Protein AF-A0A958HT56-F1 (afdb_monomer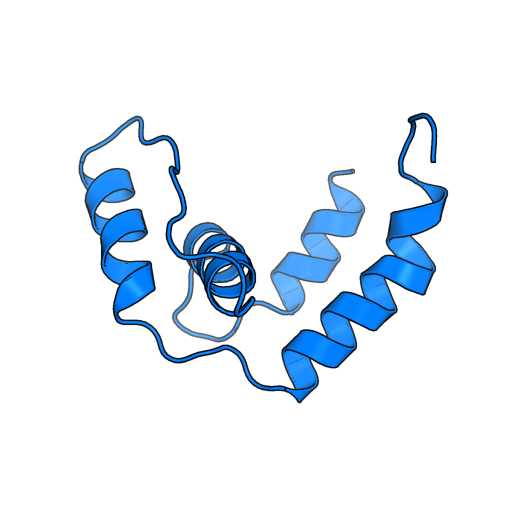_lite)

pLDDT: mean 94.53, std 7.27, range [59.22, 98.38]

Radius of gyration: 13.7 Å; chains: 1; bounding box: 37×27×33 Å

Sequence (81 aa):
GVDLSQVVAAMVPPGMSMAQFAQRWILDYEAVSVVIPGASSPRQALGNAAVSDLPPLSADLHARLADFYRTDVRDNIRGPY

Secondary structure (DSSP, 8-state):
-HHHHHHHHTTPPTT--HHHHHHHHHHTSTT--------SSHHHHHHHHGGGGSPPPPHHHHHHHHHHIIIIIGGG--S--

Structure (mmCIF, N/CA/C/O backbone):
data_AF-A0A958HT56-F1
#
_entry.id   AF-A0A958HT56-F1
#
loop_
_atom_site.group_PDB
_atom_site.id
_atom_site.type_symbol
_atom_site.label_atom_id
_atom_site.label_alt_id
_atom_site.label_comp_id
_atom_site.label_asym_id
_atom_site.label_entity_id
_atom_site.label_seq_id
_atom_site.pdbx_PDB_ins_code
_atom_site.Cartn_x
_atom_site.Cartn_y
_atom_site.Cartn_z
_atom_site.occupancy
_atom_site.B_iso_or_equiv
_atom_site.auth_seq_id
_atom_site.auth_comp_id
_atom_site.auth_asym_id
_atom_site.auth_atom_id
_atom_site.pdbx_PDB_model_num
ATOM 1 N N . GLY A 1 1 ? 7.321 14.300 -7.739 1.00 61.66 1 GLY A N 1
ATOM 2 C CA . GLY A 1 1 ? 6.949 13.705 -6.438 1.00 61.66 1 GLY A CA 1
ATOM 3 C C . GLY A 1 1 ? 5.445 13.601 -6.309 1.00 61.66 1 GLY A C 1
ATOM 4 O O . GLY A 1 1 ? 4.915 12.501 -6.353 1.00 61.66 1 GLY A O 1
ATOM 5 N N . VAL A 1 2 ? 4.763 14.746 -6.215 1.00 77.06 2 VAL A N 1
ATOM 6 C CA . VAL A 1 2 ? 3.295 14.809 -6.101 1.00 77.06 2 VAL A CA 1
ATOM 7 C C . VAL A 1 2 ? 2.594 14.194 -7.322 1.00 77.06 2 VAL A C 1
ATOM 9 O O . VAL A 1 2 ? 1.658 13.423 -7.143 1.00 77.06 2 VAL A O 1
ATOM 12 N N . ASP A 1 3 ? 3.103 14.402 -8.538 1.00 88.62 3 ASP A N 1
ATOM 13 C CA . ASP A 1 3 ? 2.457 13.866 -9.750 1.00 88.62 3 ASP A CA 1
ATOM 14 C C . ASP A 1 3 ? 2.471 12.330 -9.813 1.00 88.62 3 ASP A C 1
ATOM 16 O O . ASP A 1 3 ? 1.443 11.707 -10.062 1.00 88.62 3 ASP A O 1
ATOM 20 N N . LEU A 1 4 ? 3.601 11.695 -9.478 1.00 92.38 4 LEU A N 1
ATOM 21 C CA . LEU A 1 4 ? 3.702 10.229 -9.427 1.00 92.38 4 LEU A CA 1
ATOM 22 C C . LEU A 1 4 ? 2.770 9.628 -8.362 1.00 92.38 4 LEU A C 1
ATOM 24 O O . LEU A 1 4 ? 2.223 8.548 -8.562 1.00 92.38 4 LEU A O 1
ATOM 28 N N . SER A 1 5 ? 2.522 10.339 -7.254 1.00 91.56 5 SER A N 1
ATOM 29 C CA . SER A 1 5 ? 1.550 9.880 -6.253 1.00 91.56 5 SER A CA 1
ATOM 30 C C . SER A 1 5 ? 0.099 9.922 -6.743 1.00 91.56 5 SER A C 1
ATOM 32 O O . SER A 1 5 ? -0.699 9.103 -6.295 1.00 91.56 5 SER A O 1
ATOM 34 N N . GLN A 1 6 ? -0.245 10.804 -7.691 1.00 93.69 6 GLN A N 1
ATOM 35 C CA . GLN A 1 6 ? -1.581 10.824 -8.303 1.00 93.69 6 GLN A CA 1
ATOM 36 C C . GLN A 1 6 ? -1.813 9.594 -9.186 1.00 93.69 6 GLN A C 1
ATOM 38 O O . GLN A 1 6 ? -2.914 9.047 -9.205 1.00 93.69 6 GLN A O 1
ATOM 43 N N . VAL A 1 7 ? -0.765 9.110 -9.860 1.00 94.81 7 VAL A N 1
ATOM 44 C CA . VAL A 1 7 ? -0.826 7.860 -10.632 1.00 94.81 7 VAL A CA 1
ATOM 45 C C . VAL A 1 7 ? -1.135 6.680 -9.711 1.00 94.81 7 VAL A C 1
ATOM 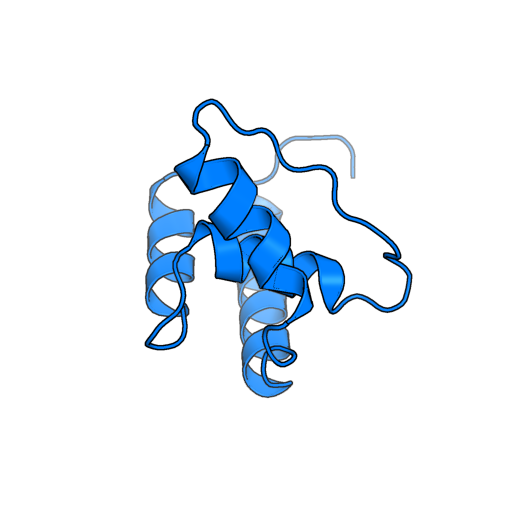47 O O . VAL A 1 7 ? -2.023 5.884 -10.007 1.00 94.81 7 VAL A O 1
ATOM 50 N N . VAL A 1 8 ? -0.478 6.610 -8.549 1.00 95.44 8 VAL A N 1
ATOM 51 C CA . VAL A 1 8 ? -0.761 5.573 -7.544 1.00 95.44 8 VAL A CA 1
ATOM 52 C C . VAL A 1 8 ? -2.163 5.733 -6.946 1.00 95.44 8 VAL A C 1
ATOM 54 O O . VAL A 1 8 ? -2.849 4.736 -6.731 1.00 95.44 8 VAL A O 1
ATOM 57 N N . ALA A 1 9 ? -2.634 6.964 -6.724 1.00 95.06 9 ALA A N 1
ATOM 58 C CA . ALA A 1 9 ? -3.980 7.217 -6.208 1.00 95.06 9 ALA A CA 1
ATOM 59 C C . ALA A 1 9 ? -5.079 6.644 -7.124 1.00 95.06 9 ALA A C 1
ATOM 61 O O . ALA A 1 9 ? -6.085 6.142 -6.628 1.00 95.06 9 ALA A O 1
ATOM 62 N N . ALA A 1 10 ? -4.865 6.642 -8.445 1.00 95.69 10 ALA A N 1
ATOM 63 C CA . ALA A 1 10 ? -5.778 6.026 -9.411 1.00 95.69 10 ALA A CA 1
ATOM 64 C C . ALA A 1 10 ? -5.796 4.482 -9.359 1.00 95.69 10 ALA A C 1
ATOM 66 O O . ALA A 1 10 ? -6.691 3.861 -9.930 1.00 95.69 10 ALA A O 1
ATOM 67 N N . MET A 1 11 ? -4.827 3.857 -8.682 1.00 97.06 11 MET A N 1
ATOM 68 C CA . MET A 1 11 ? -4.732 2.402 -8.507 1.00 97.06 11 MET A CA 1
ATOM 69 C C . MET A 1 11 ? -5.363 1.910 -7.195 1.00 97.06 11 MET A C 1
ATOM 71 O O . MET A 1 11 ? -5.426 0.702 -6.969 1.00 97.06 11 MET A O 1
ATOM 75 N N . VAL A 1 12 ? -5.821 2.820 -6.326 1.00 97.56 12 VAL A N 1
ATOM 76 C CA . VAL A 1 12 ? -6.421 2.473 -5.032 1.00 97.56 12 VAL A CA 1
ATOM 77 C C . VAL A 1 12 ? -7.753 1.744 -5.254 1.00 97.56 12 VAL A C 1
ATOM 79 O O . VAL A 1 12 ? -8.647 2.295 -5.904 1.00 97.56 12 VAL A O 1
ATOM 82 N N . PRO A 1 13 ? -7.934 0.527 -4.706 1.00 96.62 13 PRO A N 1
ATOM 83 C CA . PRO A 1 13 ? -9.200 -0.183 -4.810 1.00 96.62 13 PRO A CA 1
ATOM 84 C C . PRO A 1 13 ? -10.358 0.579 -4.142 1.00 96.62 13 PRO A C 1
ATOM 86 O O . PRO A 1 13 ? -10.152 1.247 -3.122 1.00 96.62 13 PRO A O 1
ATOM 89 N N . PRO A 1 14 ? -11.598 0.436 -4.646 1.00 94.50 14 PRO A N 1
ATOM 90 C CA . PRO A 1 14 ? -12.772 0.992 -3.986 1.00 94.50 14 PRO A CA 1
ATOM 91 C C . PRO A 1 14 ? -12.863 0.542 -2.522 1.00 94.50 14 PRO A C 1
ATOM 93 O O . PRO A 1 14 ? -12.647 -0.625 -2.206 1.00 94.50 14 PRO A O 1
ATOM 96 N N . GLY A 1 15 ? -13.205 1.471 -1.629 1.00 93.31 15 GLY A N 1
ATOM 97 C CA . GLY A 1 15 ? -13.353 1.187 -0.197 1.00 93.31 15 GLY A CA 1
ATOM 98 C C . GLY A 1 15 ? -12.060 1.257 0.620 1.00 93.31 15 GLY A C 1
ATOM 99 O O . GLY A 1 15 ? -12.128 1.130 1.840 1.00 93.31 15 GLY A O 1
ATOM 100 N N . MET A 1 16 ? -10.906 1.518 -0.002 1.00 96.06 16 MET A N 1
ATOM 101 C CA . MET A 1 16 ? -9.661 1.808 0.713 1.00 96.06 16 MET A CA 1
ATOM 102 C C . MET A 1 16 ? -9.309 3.292 0.640 1.00 96.06 16 MET A C 1
ATOM 104 O O . MET A 1 16 ? -9.481 3.949 -0.385 1.00 96.06 16 MET A O 1
ATOM 108 N N . SER A 1 17 ? -8.756 3.824 1.727 1.00 96.12 17 SER A N 1
ATOM 109 C CA . SER A 1 17 ? -8.002 5.078 1.665 1.00 96.12 17 SER A CA 1
ATOM 110 C C . SER A 1 17 ? -6.591 4.837 1.120 1.00 96.12 17 SER A C 1
ATOM 112 O O . SER A 1 17 ? -6.037 3.748 1.270 1.00 96.12 17 SER A O 1
ATOM 114 N N . MET A 1 18 ? -5.956 5.879 0.574 1.00 96.56 18 MET A N 1
ATOM 115 C CA . MET A 1 18 ? -4.557 5.817 0.125 1.00 96.56 18 MET A CA 1
ATOM 116 C C . MET A 1 18 ? -3.598 5.364 1.243 1.00 96.56 18 MET A C 1
ATOM 118 O O . MET A 1 18 ? -2.657 4.614 0.999 1.00 96.56 18 MET A O 1
ATOM 122 N N . ALA A 1 19 ? -3.862 5.773 2.488 1.00 96.38 19 ALA A N 1
ATOM 123 C CA . ALA A 1 19 ? -3.061 5.366 3.639 1.00 96.38 19 ALA A CA 1
ATOM 124 C C . ALA A 1 19 ? -3.216 3.873 3.963 1.00 96.38 19 ALA A C 1
ATOM 126 O O . ALA A 1 19 ? -2.221 3.216 4.262 1.00 96.38 19 ALA A O 1
ATOM 127 N N . GLN A 1 20 ? -4.437 3.332 3.899 1.00 97.62 20 GLN A N 1
ATOM 128 C CA . GLN A 1 20 ? -4.674 1.901 4.106 1.00 97.62 20 GLN A CA 1
ATOM 129 C C . GLN A 1 20 ? -4.076 1.071 2.972 1.00 97.62 20 GLN A C 1
ATOM 131 O O . GLN A 1 20 ? -3.431 0.064 3.236 1.00 97.62 20 GLN A O 1
ATOM 136 N N . PHE A 1 21 ? -4.227 1.530 1.728 1.00 98.19 21 PHE A N 1
ATOM 137 C CA . PHE A 1 21 ? -3.642 0.895 0.551 1.00 98.19 21 PHE A CA 1
ATOM 138 C C . PHE A 1 21 ? -2.116 0.792 0.652 1.00 98.19 21 PHE A C 1
ATOM 140 O O . PHE A 1 21 ? -1.565 -0.296 0.507 1.00 98.19 21 PHE A O 1
ATOM 147 N N . ALA A 1 22 ? -1.435 1.895 0.976 1.00 97.75 22 ALA A N 1
ATOM 148 C CA . ALA A 1 22 ? 0.018 1.907 1.122 1.00 97.75 22 ALA A CA 1
ATOM 149 C C . ALA A 1 22 ? 0.499 0.998 2.266 1.00 97.75 22 ALA A C 1
ATOM 151 O O . ALA A 1 22 ? 1.454 0.246 2.097 1.00 97.75 22 ALA A O 1
ATOM 152 N N . GLN A 1 23 ? -0.172 1.032 3.422 1.00 98.19 23 GLN A N 1
ATOM 153 C CA . GLN A 1 23 ? 0.175 0.163 4.551 1.00 98.19 23 GLN A CA 1
ATOM 154 C C . GLN A 1 23 ? -0.076 -1.317 4.231 1.00 98.19 23 GLN A C 1
ATOM 156 O O . GLN A 1 23 ? 0.756 -2.156 4.572 1.00 98.19 23 GLN A O 1
ATOM 161 N N . ARG A 1 24 ? -1.177 -1.638 3.537 1.00 98.19 24 ARG A N 1
ATOM 162 C CA . ARG A 1 24 ? -1.487 -3.005 3.100 1.00 98.19 24 ARG A CA 1
ATOM 163 C C . ARG A 1 24 ? -0.457 -3.518 2.101 1.00 98.19 24 ARG A C 1
ATOM 165 O O . ARG A 1 24 ? -0.008 -4.646 2.239 1.00 98.19 24 ARG A O 1
ATOM 172 N N . TRP A 1 25 ? -0.036 -2.679 1.155 1.00 98.25 25 TRP A N 1
ATOM 173 C CA . TRP A 1 25 ? 1.021 -3.016 0.201 1.00 98.25 25 TRP A CA 1
ATOM 174 C C . TRP A 1 25 ? 2.334 -3.402 0.898 1.00 98.25 25 TRP A C 1
ATOM 176 O O . TRP A 1 25 ? 2.962 -4.378 0.503 1.00 98.25 25 TRP A O 1
ATOM 186 N N . ILE A 1 26 ? 2.717 -2.687 1.965 1.00 97.94 26 ILE A N 1
ATOM 187 C CA . ILE A 1 26 ? 3.908 -3.024 2.762 1.00 97.94 26 ILE A CA 1
ATOM 188 C C . ILE A 1 26 ? 3.714 -4.353 3.511 1.00 97.94 26 ILE A C 1
ATOM 190 O O . ILE A 1 26 ? 4.613 -5.190 3.501 1.00 97.94 26 ILE A O 1
ATOM 194 N N . LEU A 1 27 ? 2.555 -4.553 4.149 1.00 97.94 27 LEU A N 1
ATOM 195 C CA . LEU A 1 27 ? 2.246 -5.771 4.913 1.00 97.94 27 LEU A CA 1
ATOM 196 C C . LEU A 1 27 ? 2.083 -7.026 4.046 1.00 97.94 27 LEU A C 1
ATOM 198 O O . LEU A 1 27 ? 2.236 -8.131 4.553 1.00 97.94 27 LEU A O 1
ATOM 202 N N . ASP A 1 28 ? 1.771 -6.878 2.760 1.00 98.06 28 ASP A N 1
ATOM 203 C CA . ASP A 1 28 ? 1.702 -8.007 1.828 1.00 98.06 28 ASP A CA 1
ATOM 204 C C . ASP A 1 28 ? 3.083 -8.602 1.510 1.00 98.06 28 ASP A C 1
ATOM 206 O O . ASP A 1 28 ? 3.164 -9.711 0.981 1.00 98.06 28 ASP A O 1
ATOM 210 N N . TYR A 1 29 ? 4.175 -7.892 1.812 1.00 97.50 29 TYR A N 1
ATOM 211 C CA . TYR A 1 29 ? 5.516 -8.430 1.629 1.00 97.50 29 TYR A CA 1
ATOM 212 C C . TYR A 1 29 ? 5.844 -9.436 2.735 1.00 97.50 29 TYR A C 1
ATOM 214 O O . TYR A 1 29 ? 5.920 -9.071 3.903 1.00 97.50 29 TYR A O 1
ATOM 222 N N . GLU A 1 30 ? 6.105 -10.690 2.360 1.00 96.00 30 GLU A N 1
ATOM 223 C CA . GLU A 1 30 ? 6.273 -11.820 3.291 1.00 96.00 30 GLU A CA 1
ATOM 224 C C . GLU A 1 30 ? 7.298 -11.564 4.410 1.00 96.00 30 GLU A C 1
ATOM 226 O O . GLU A 1 30 ? 7.109 -11.997 5.545 1.00 96.00 30 GLU A O 1
ATOM 231 N N . ALA A 1 31 ? 8.378 -10.832 4.119 1.00 97.38 31 ALA A N 1
ATOM 232 C CA . ALA A 1 31 ? 9.416 -10.544 5.108 1.00 97.38 31 ALA A CA 1
ATOM 233 C C . ALA A 1 31 ? 9.045 -9.422 6.102 1.00 97.38 31 ALA A C 1
ATOM 235 O O . ALA A 1 31 ? 9.799 -9.171 7.045 1.00 97.38 31 ALA A O 1
ATOM 236 N N . VAL A 1 32 ? 7.924 -8.720 5.904 1.00 97.06 32 VAL A N 1
ATOM 237 C CA . VAL A 1 32 ? 7.423 -7.693 6.826 1.00 97.06 32 VAL A CA 1
ATOM 238 C C . VAL A 1 32 ? 6.441 -8.326 7.804 1.00 97.06 32 VAL A C 1
ATOM 240 O O . VAL A 1 32 ? 5.368 -8.781 7.432 1.00 97.06 32 VAL A O 1
ATOM 243 N N . SER A 1 33 ? 6.776 -8.282 9.092 1.00 95.50 33 SER A N 1
ATOM 244 C CA . SER A 1 33 ? 5.889 -8.746 10.166 1.00 95.50 33 SER A CA 1
ATOM 245 C C . SER A 1 33 ? 5.025 -7.639 10.771 1.00 95.50 33 SER A C 1
ATOM 247 O O . SER A 1 33 ? 3.978 -7.918 11.351 1.00 95.50 33 SER A O 1
ATOM 249 N N . VAL A 1 34 ? 5.469 -6.383 10.682 1.00 95.75 34 VAL A N 1
ATOM 250 C CA . VAL A 1 34 ? 4.802 -5.238 11.307 1.00 95.75 34 VAL A CA 1
ATOM 251 C C . VAL A 1 34 ? 5.132 -3.942 10.572 1.00 95.75 34 VAL A C 1
ATOM 253 O O . VAL A 1 34 ? 6.255 -3.737 10.113 1.00 95.75 34 VAL A O 1
ATOM 256 N N . VAL A 1 35 ? 4.158 -3.034 10.518 1.00 96.25 35 VAL A N 1
ATOM 257 C CA . VAL A 1 35 ? 4.353 -1.634 10.122 1.00 96.25 35 VAL A CA 1
ATOM 258 C C . VAL A 1 35 ? 4.101 -0.723 11.322 1.00 96.25 35 VAL A C 1
ATOM 260 O O . VAL A 1 35 ? 3.208 -0.988 12.124 1.00 96.25 35 VAL A O 1
ATOM 263 N N . ILE A 1 36 ? 4.880 0.356 11.454 1.00 95.69 36 ILE A N 1
ATOM 264 C CA . ILE A 1 36 ? 4.776 1.318 12.568 1.00 95.69 36 ILE A CA 1
ATOM 265 C C . ILE A 1 36 ? 4.384 2.697 12.003 1.00 95.69 36 ILE A C 1
ATOM 267 O O . ILE A 1 36 ? 5.236 3.573 11.837 1.00 95.69 36 ILE A O 1
ATOM 271 N N . PRO A 1 37 ? 3.109 2.893 11.622 1.00 96.06 37 PRO A N 1
ATOM 272 C CA . PRO A 1 37 ? 2.637 4.142 11.039 1.00 96.06 37 PRO A CA 1
ATOM 273 C C . PRO A 1 37 ? 2.424 5.217 12.115 1.00 96.06 37 PRO A C 1
ATOM 275 O O . PRO A 1 37 ? 1.916 4.948 13.205 1.00 96.06 37 PRO A O 1
ATOM 278 N N . GLY A 1 38 ? 2.756 6.467 11.789 1.00 97.31 38 GLY A N 1
ATOM 279 C CA . GLY A 1 38 ? 2.418 7.613 12.635 1.00 97.31 38 GLY A CA 1
ATOM 280 C C . GLY A 1 38 ? 0.911 7.904 12.646 1.00 97.31 38 GLY A C 1
ATOM 281 O O . GLY A 1 38 ? 0.209 7.661 11.663 1.00 97.31 38 GLY A O 1
ATOM 282 N N . ALA A 1 39 ? 0.415 8.466 13.750 1.00 97.50 39 ALA A N 1
ATOM 283 C CA . ALA A 1 39 ? -0.961 8.943 13.876 1.00 97.50 39 ALA A CA 1
ATOM 284 C C . ALA A 1 39 ? -1.014 10.212 14.740 1.00 97.50 39 ALA A C 1
ATOM 286 O O . ALA A 1 39 ? -0.490 10.237 15.849 1.00 97.50 39 ALA A O 1
ATOM 287 N N . SER A 1 40 ? -1.680 11.257 14.247 1.00 97.44 40 SER A N 1
ATOM 288 C CA . SER A 1 40 ? -1.934 12.515 14.967 1.00 97.44 40 SER A CA 1
ATOM 289 C C . SER A 1 40 ? -3.366 12.625 15.501 1.00 97.44 40 SER A C 1
ATOM 291 O O . SER A 1 40 ? -3.737 13.634 16.097 1.00 97.44 40 SER A O 1
ATOM 293 N N . SER A 1 41 ? -4.196 11.598 15.290 1.00 98.12 41 SER A N 1
ATOM 294 C CA . SER A 1 41 ? -5.566 11.541 15.805 1.00 98.12 41 SER A CA 1
ATOM 295 C C . SER A 1 41 ? -6.021 10.101 16.076 1.00 98.12 41 SER A C 1
ATOM 297 O O . SER A 1 41 ? -5.543 9.176 15.410 1.00 98.12 41 SER A O 1
ATOM 299 N N . PRO A 1 42 ? -7.010 9.890 16.969 1.00 98.12 42 PRO A N 1
ATOM 300 C CA . PRO A 1 42 ? -7.579 8.562 17.219 1.00 98.12 42 PRO A CA 1
ATOM 301 C C . PRO A 1 42 ? -8.138 7.891 15.959 1.00 98.12 42 PRO A C 1
ATOM 303 O O . PRO A 1 42 ? -7.999 6.685 15.781 1.00 98.12 42 PRO A O 1
ATOM 306 N N . ARG A 1 43 ? -8.719 8.673 15.037 1.00 97.25 43 ARG A N 1
ATOM 307 C CA . ARG A 1 43 ? -9.241 8.158 13.762 1.00 97.25 43 ARG A CA 1
ATOM 308 C C . ARG A 1 43 ? -8.140 7.535 12.902 1.00 97.25 43 ARG A C 1
ATOM 310 O O . ARG A 1 43 ? -8.370 6.495 12.299 1.00 97.25 43 ARG A O 1
ATOM 317 N N . GLN A 1 44 ? -6.961 8.156 12.848 1.00 97.69 44 GLN A N 1
ATOM 318 C CA . GLN A 1 44 ? -5.819 7.601 12.116 1.00 97.69 44 GLN A CA 1
ATOM 319 C C . GLN A 1 44 ? -5.295 6.331 12.783 1.00 97.69 44 GLN A C 1
ATOM 321 O O . GLN A 1 44 ? -5.043 5.360 12.085 1.00 97.69 44 GLN A O 1
ATOM 326 N N . ALA A 1 45 ? -5.202 6.306 14.116 1.00 97.44 45 ALA A N 1
ATOM 327 C CA . ALA A 1 45 ? -4.780 5.109 14.841 1.00 97.44 45 ALA A CA 1
ATOM 328 C C . ALA A 1 45 ? -5.710 3.913 14.560 1.00 97.44 45 ALA A C 1
ATOM 330 O O . ALA A 1 45 ? -5.234 2.831 14.226 1.00 97.44 45 ALA A O 1
ATOM 331 N N . LEU A 1 46 ? -7.030 4.130 14.604 1.00 97.31 46 LEU A N 1
ATOM 332 C CA . LEU A 1 46 ? -8.025 3.112 14.249 1.00 97.31 46 LEU A CA 1
ATOM 333 C C . LEU A 1 46 ? -7.923 2.695 12.774 1.00 97.31 46 LEU A C 1
ATOM 335 O O . LEU A 1 46 ? -7.976 1.508 12.465 1.00 97.31 46 LEU A O 1
ATOM 339 N N . GLY A 1 47 ? -7.738 3.658 11.865 1.00 97.06 47 GLY A N 1
ATOM 340 C CA . GLY A 1 47 ? -7.576 3.389 10.435 1.00 97.06 47 GLY A CA 1
ATOM 341 C C . GLY A 1 47 ? -6.325 2.571 10.107 1.00 97.06 47 GLY A C 1
ATOM 342 O O . GLY A 1 47 ? -6.397 1.684 9.263 1.00 97.06 47 GLY A O 1
ATOM 343 N N . ASN A 1 48 ? -5.213 2.839 10.796 1.00 97.50 48 ASN A N 1
ATOM 344 C CA . ASN A 1 48 ? -3.960 2.095 10.676 1.00 97.50 48 ASN A CA 1
ATOM 345 C C . ASN A 1 48 ? -4.110 0.666 11.217 1.00 97.50 48 ASN A C 1
ATOM 347 O O . ASN A 1 48 ? -3.701 -0.285 10.560 1.00 97.50 48 ASN A O 1
ATOM 351 N N . ALA A 1 49 ? -4.741 0.503 12.386 1.00 96.12 49 ALA A N 1
ATOM 352 C CA . ALA A 1 49 ? -4.967 -0.813 12.983 1.00 96.12 49 ALA A CA 1
ATOM 353 C C . ALA A 1 49 ? -5.814 -1.725 12.076 1.00 96.12 49 ALA A C 1
ATOM 355 O O . ALA A 1 49 ? -5.461 -2.886 11.872 1.00 96.12 49 ALA A O 1
ATOM 356 N N . ALA A 1 50 ? -6.868 -1.172 11.465 1.00 96.44 50 ALA A N 1
ATOM 357 C CA . ALA A 1 50 ? -7.780 -1.899 10.580 1.00 96.44 50 ALA A CA 1
ATOM 358 C C . ALA A 1 50 ? -7.126 -2.438 9.291 1.00 96.44 50 ALA A C 1
ATOM 360 O O . ALA A 1 50 ? -7.717 -3.275 8.615 1.00 96.44 50 ALA A O 1
ATOM 361 N N . VAL A 1 51 ? -5.920 -1.984 8.921 1.00 97.81 51 VAL A N 1
ATOM 362 C CA . VAL A 1 51 ? -5.210 -2.473 7.721 1.00 97.81 51 VAL A CA 1
ATOM 363 C C . VAL A 1 51 ? -4.903 -3.968 7.814 1.00 97.81 51 VAL A C 1
ATOM 365 O O . VAL A 1 51 ? -4.933 -4.668 6.800 1.00 97.81 51 VAL A O 1
ATOM 368 N N . SER A 1 52 ? -4.646 -4.465 9.025 1.00 95.19 52 SER A N 1
ATOM 369 C CA . SER A 1 52 ? -4.335 -5.878 9.266 1.00 95.19 52 SER A CA 1
ATOM 370 C C . SER A 1 52 ? -5.497 -6.803 8.887 1.00 95.19 52 SER A C 1
ATOM 372 O O . SER A 1 52 ? -5.260 -7.933 8.469 1.00 95.19 52 SER A O 1
ATOM 374 N N . ASP A 1 53 ? -6.733 -6.298 8.967 1.00 96.00 53 ASP A N 1
ATOM 375 C CA . ASP A 1 53 ? -7.959 -7.042 8.659 1.00 96.00 53 ASP A CA 1
ATOM 376 C C . ASP A 1 53 ? -8.344 -6.977 7.170 1.00 96.00 53 ASP A C 1
ATOM 378 O O . ASP A 1 53 ? -9.238 -7.696 6.721 1.00 96.00 53 ASP A O 1
ATOM 382 N N . LEU A 1 54 ? -7.700 -6.106 6.384 1.00 96.25 54 LEU A N 1
ATOM 383 C CA . LEU A 1 54 ? -7.953 -6.010 4.947 1.00 96.25 54 LEU A CA 1
ATOM 384 C C . LEU A 1 54 ? -7.391 -7.241 4.219 1.00 96.25 54 LEU A C 1
ATOM 386 O O . LEU A 1 54 ? -6.366 -7.779 4.631 1.00 96.25 54 LEU A O 1
ATOM 390 N N . PRO A 1 55 ? -8.002 -7.689 3.111 1.00 96.12 55 PRO A N 1
ATOM 391 C CA . PRO A 1 55 ? -7.406 -8.736 2.294 1.00 96.12 55 PRO A CA 1
ATOM 392 C C . PRO A 1 55 ? -6.095 -8.251 1.650 1.00 96.12 55 PRO A C 1
ATOM 394 O O . PRO A 1 55 ? -5.928 -7.043 1.438 1.00 96.12 55 PRO A O 1
ATOM 397 N N . PRO A 1 56 ? -5.190 -9.176 1.278 1.00 97.00 56 PRO A N 1
ATOM 398 C CA . PRO A 1 56 ? -4.064 -8.848 0.418 1.00 97.00 56 PRO A CA 1
ATOM 399 C C . PRO A 1 56 ? -4.517 -8.165 -0.870 1.00 97.00 56 PRO A C 1
ATOM 401 O O . PRO A 1 56 ? -5.584 -8.467 -1.417 1.00 97.00 56 PRO A O 1
ATOM 404 N N . LEU A 1 57 ? -3.687 -7.263 -1.382 1.00 98.06 57 LEU A N 1
ATOM 405 C CA . LEU A 1 57 ? -3.882 -6.709 -2.712 1.00 98.06 57 LEU A CA 1
ATOM 406 C C . LEU A 1 57 ? -3.719 -7.823 -3.753 1.00 98.06 57 LEU A C 1
ATOM 408 O O . LEU A 1 57 ? -2.932 -8.756 -3.591 1.00 98.06 57 LEU A O 1
ATOM 412 N N . SER A 1 58 ? -4.462 -7.726 -4.855 1.00 97.94 58 SER A N 1
ATOM 413 C CA . SER A 1 58 ? -4.367 -8.710 -5.938 1.00 97.94 58 SER A CA 1
ATOM 414 C C . SER A 1 58 ? -2.952 -8.765 -6.526 1.00 97.94 58 SER A C 1
ATOM 416 O O . SER A 1 58 ? -2.309 -7.721 -6.667 1.00 97.94 58 SER A O 1
ATOM 418 N N . ALA A 1 59 ? -2.518 -9.945 -6.974 1.00 97.88 59 ALA A N 1
ATOM 419 C CA . ALA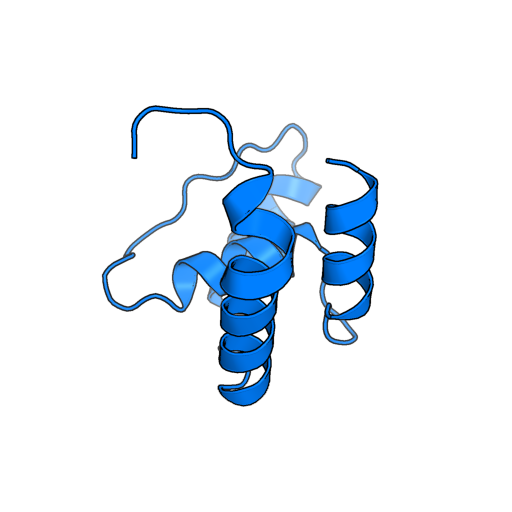 A 1 59 ? -1.230 -10.126 -7.648 1.00 97.88 59 ALA A CA 1
ATOM 420 C C . ALA A 1 59 ? -1.052 -9.188 -8.859 1.00 97.88 59 ALA A C 1
ATOM 422 O O . ALA A 1 59 ? 0.020 -8.615 -9.037 1.00 97.88 59 ALA A O 1
ATOM 423 N N . ASP A 1 60 ? -2.118 -8.952 -9.632 1.00 98.31 60 ASP A N 1
ATOM 424 C CA . ASP A 1 60 ? -2.098 -8.019 -10.767 1.00 98.31 60 ASP A CA 1
ATOM 425 C C . ASP A 1 60 ? -1.794 -6.580 -10.337 1.00 98.31 60 ASP A C 1
ATOM 427 O O . ASP A 1 60 ? -1.073 -5.855 -11.020 1.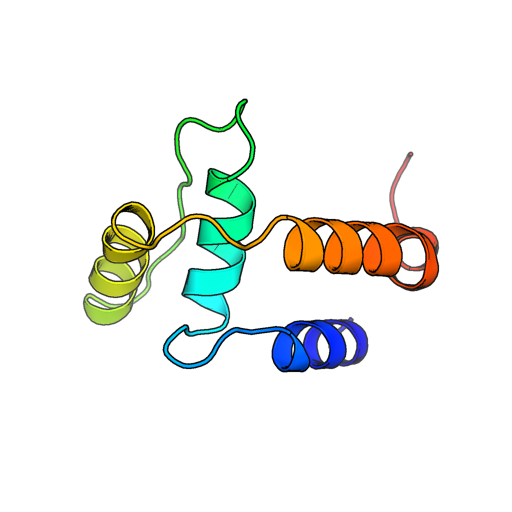00 98.31 60 ASP A O 1
ATOM 431 N N . LEU A 1 61 ? -2.335 -6.152 -9.195 1.00 98.06 61 LEU A N 1
ATOM 432 C CA . LEU A 1 61 ? -2.088 -4.818 -8.651 1.00 98.06 61 LEU A CA 1
ATOM 433 C C . LEU A 1 61 ? -0.646 -4.685 -8.153 1.00 98.06 61 LEU A C 1
ATOM 435 O O . LEU A 1 61 ? 0.004 -3.682 -8.440 1.00 98.06 61 LEU A O 1
ATOM 439 N N . HIS A 1 62 ? -0.119 -5.718 -7.490 1.00 98.38 62 HIS A N 1
ATOM 440 C CA . HIS A 1 62 ? 1.297 -5.788 -7.119 1.00 98.38 62 HIS A CA 1
ATOM 441 C C . HIS A 1 62 ? 2.217 -5.719 -8.342 1.00 98.38 62 HIS A C 1
ATOM 443 O O . HIS A 1 62 ? 3.169 -4.939 -8.345 1.00 98.38 62 HIS A O 1
ATOM 449 N N . ALA A 1 63 ? 1.906 -6.464 -9.406 1.00 98.31 63 ALA A N 1
ATOM 450 C CA . ALA A 1 63 ? 2.664 -6.428 -10.655 1.00 98.31 63 ALA A CA 1
ATOM 451 C C . ALA A 1 63 ? 2.648 -5.029 -11.292 1.00 98.31 63 ALA A C 1
ATOM 453 O O . ALA A 1 63 ? 3.704 -4.499 -11.632 1.00 98.31 63 ALA A O 1
ATOM 454 N N . ARG A 1 64 ? 1.475 -4.382 -11.364 1.00 98.12 64 ARG A N 1
ATOM 455 C CA . ARG A 1 64 ? 1.338 -3.012 -11.892 1.00 98.12 64 ARG A CA 1
ATOM 456 C C . ARG A 1 64 ? 2.143 -1.986 -11.095 1.00 98.12 64 ARG A C 1
ATOM 458 O O . ARG A 1 64 ? 2.777 -1.125 -11.696 1.00 98.12 64 ARG A O 1
ATOM 465 N N . LEU A 1 65 ? 2.142 -2.072 -9.763 1.00 98.00 65 LEU A N 1
ATOM 466 C CA . LEU A 1 65 ? 2.944 -1.190 -8.906 1.00 98.00 65 LEU A CA 1
ATOM 467 C C . LEU A 1 65 ? 4.447 -1.413 -9.113 1.00 98.00 65 LEU A C 1
ATOM 469 O O . LEU A 1 65 ? 5.208 -0.448 -9.173 1.00 98.00 65 LEU A O 1
ATOM 473 N N . ALA A 1 66 ? 4.874 -2.672 -9.246 1.00 97.75 66 ALA A N 1
ATOM 474 C CA . ALA A 1 66 ? 6.267 -3.018 -9.510 1.00 97.75 66 ALA A CA 1
ATOM 475 C C . ALA A 1 66 ? 6.733 -2.522 -10.887 1.00 97.75 66 ALA A C 1
ATOM 477 O O . ALA A 1 66 ? 7.850 -2.019 -11.014 1.00 97.75 66 ALA A O 1
ATOM 478 N N . ASP A 1 67 ? 5.882 -2.629 -11.908 1.00 98.12 67 ASP A N 1
ATOM 479 C CA . ASP A 1 67 ? 6.146 -2.078 -13.237 1.00 98.12 67 ASP A CA 1
ATOM 480 C C . ASP A 1 67 ? 6.268 -0.559 -13.180 1.00 98.12 67 ASP A C 1
ATOM 482 O O . ASP A 1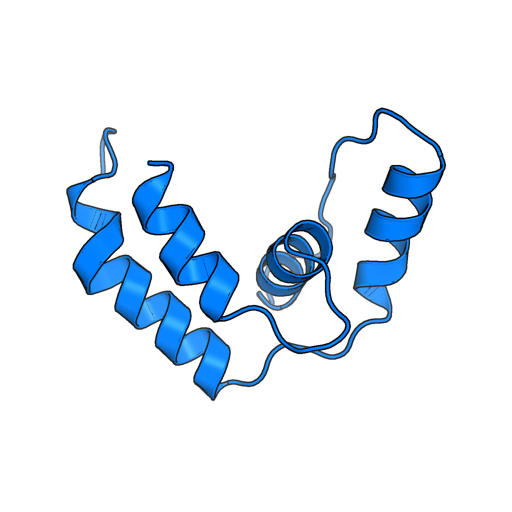 67 ? 7.323 -0.043 -13.539 1.00 98.12 67 ASP A O 1
ATOM 486 N N . PHE A 1 68 ? 5.276 0.132 -12.609 1.00 97.31 68 PHE A N 1
ATOM 487 C CA . PHE A 1 68 ? 5.297 1.587 -12.435 1.00 97.31 68 PHE A CA 1
ATOM 488 C C . PHE A 1 68 ? 6.545 2.072 -11.687 1.00 97.31 68 PHE A C 1
ATOM 490 O O . PHE A 1 68 ? 7.175 3.058 -12.074 1.00 97.31 68 PHE A O 1
ATOM 497 N N . TYR A 1 69 ? 6.954 1.362 -10.631 1.00 95.94 69 TYR A N 1
ATOM 498 C CA . TYR A 1 69 ? 8.190 1.688 -9.930 1.00 95.94 69 TYR A CA 1
ATOM 499 C C . TYR A 1 69 ? 9.405 1.623 -10.865 1.00 95.94 69 TYR A C 1
ATOM 501 O O . TYR A 1 69 ? 10.229 2.537 -10.871 1.00 95.94 69 TYR A O 1
ATOM 509 N N . ARG A 1 70 ? 9.516 0.553 -11.661 1.00 96.69 70 ARG A N 1
ATOM 510 C CA . ARG A 1 70 ? 10.649 0.322 -12.566 1.00 96.69 70 ARG A CA 1
ATOM 511 C C . ARG A 1 70 ? 10.697 1.305 -13.732 1.00 96.69 70 ARG A C 1
ATOM 513 O O . ARG A 1 70 ? 11.803 1.692 -14.094 1.00 96.69 70 ARG A O 1
ATOM 520 N N . THR A 1 71 ? 9.555 1.674 -14.311 1.00 96.06 71 THR A N 1
ATOM 521 C CA . THR A 1 71 ? 9.485 2.543 -15.498 1.00 96.06 71 THR A CA 1
ATOM 522 C C . THR A 1 71 ? 9.471 4.027 -15.170 1.00 96.06 71 THR A C 1
ATOM 524 O O . THR A 1 71 ? 10.113 4.798 -15.874 1.00 96.06 71 THR A O 1
ATOM 527 N N . ASP A 1 72 ? 8.763 4.437 -14.115 1.00 94.81 72 ASP A N 1
ATOM 528 C CA . ASP A 1 72 ? 8.426 5.850 -13.906 1.00 94.81 72 ASP A CA 1
ATOM 529 C C . ASP A 1 72 ? 9.000 6.423 -12.606 1.00 94.81 72 ASP A C 1
ATOM 531 O O . ASP A 1 72 ? 9.280 7.619 -12.520 1.00 94.81 72 ASP A O 1
ATOM 535 N N . VAL A 1 73 ? 9.192 5.601 -11.569 1.00 94.44 73 VAL A N 1
ATOM 536 C CA . VAL A 1 73 ? 9.630 6.091 -10.247 1.00 94.44 73 VAL A CA 1
ATOM 537 C C . VAL A 1 73 ? 11.140 5.998 -10.064 1.00 94.44 73 VAL A C 1
ATOM 539 O O . VAL A 1 73 ? 11.735 6.935 -9.532 1.00 94.44 73 VAL A O 1
ATOM 542 N N . ARG A 1 74 ? 11.766 4.895 -10.491 1.00 93.00 74 ARG A N 1
ATOM 543 C CA . ARG A 1 74 ? 13.174 4.578 -10.204 1.00 93.00 74 ARG A CA 1
ATOM 544 C C . ARG A 1 74 ? 14.116 5.719 -10.579 1.00 93.00 74 ARG A C 1
ATOM 546 O O . ARG A 1 74 ? 14.867 6.173 -9.727 1.00 93.00 74 ARG A O 1
ATOM 553 N N . ASP A 1 75 ? 14.017 6.244 -11.794 1.00 92.69 75 ASP A N 1
ATOM 554 C CA . ASP A 1 75 ? 14.922 7.294 -12.285 1.00 92.69 75 ASP A CA 1
ATOM 555 C C . ASP A 1 75 ? 14.715 8.656 -11.593 1.00 92.69 75 ASP A C 1
ATOM 557 O O . ASP A 1 75 ? 15.555 9.552 -11.686 1.00 92.69 75 ASP A O 1
ATOM 561 N N . ASN A 1 76 ? 13.614 8.815 -10.851 1.00 90.75 76 ASN A N 1
ATOM 562 C CA . ASN A 1 76 ? 13.310 10.013 -10.071 1.00 90.75 76 ASN A CA 1
ATOM 563 C C . ASN A 1 76 ? 13.846 9.957 -8.628 1.00 90.75 76 ASN A C 1
ATOM 565 O O . ASN A 1 76 ? 13.822 10.978 -7.929 1.00 90.75 76 ASN A O 1
ATOM 569 N N . ILE A 1 7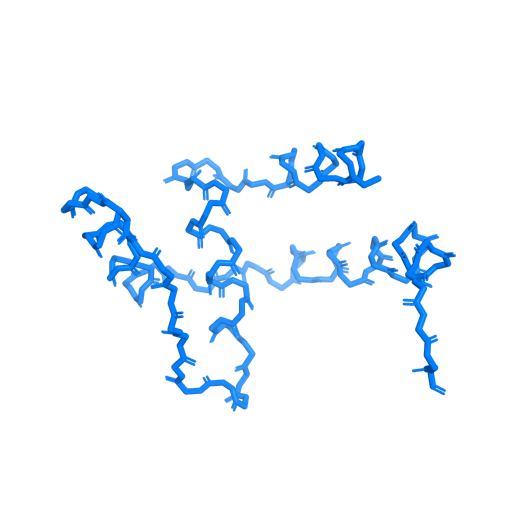7 ? 14.317 8.799 -8.153 1.00 90.06 77 ILE A N 1
ATOM 570 C CA . ILE A 1 77 ? 14.851 8.637 -6.796 1.00 90.06 77 ILE A CA 1
ATOM 571 C C . ILE A 1 77 ? 16.298 9.157 -6.747 1.00 90.06 77 ILE A C 1
ATOM 573 O O . ILE A 1 77 ? 17.133 8.860 -7.601 1.00 90.06 77 ILE A O 1
ATOM 577 N N . ARG A 1 78 ? 16.606 9.970 -5.730 1.00 88.31 78 ARG A N 1
ATOM 578 C CA . ARG A 1 78 ? 17.948 10.522 -5.494 1.00 88.31 78 ARG A CA 1
ATOM 579 C C . ARG A 1 78 ? 18.559 9.853 -4.265 1.00 88.31 78 ARG A C 1
ATOM 581 O O . ARG A 1 78 ? 18.032 10.009 -3.169 1.00 88.31 78 ARG A O 1
ATOM 588 N N . GLY A 1 79 ? 19.667 9.144 -4.443 1.00 80.31 79 GLY A N 1
ATOM 589 C CA . GLY A 1 79 ? 20.398 8.460 -3.375 1.00 80.31 79 GLY A CA 1
ATOM 590 C C . GLY A 1 79 ? 21.418 7.475 -3.952 1.00 80.31 79 GLY A C 1
ATOM 591 O O . GLY A 1 79 ? 21.343 7.177 -5.144 1.00 80.31 79 GLY A O 1
ATOM 592 N N . PRO A 1 80 ? 22.395 7.006 -3.156 1.00 65.44 80 PRO A N 1
ATOM 593 C CA . PRO A 1 80 ? 23.288 5.941 -3.592 1.00 65.44 80 PRO A CA 1
ATOM 594 C C . PRO A 1 80 ? 22.468 4.654 -3.767 1.00 65.44 80 PRO A C 1
ATOM 596 O O . PRO A 1 80 ? 21.798 4.223 -2.828 1.00 65.44 80 PRO A O 1
ATOM 599 N N . TYR A 1 81 ? 22.485 4.106 -4.981 1.00 59.22 81 TYR A N 1
ATOM 600 C CA . TYR A 1 81 ? 21.930 2.792 -5.311 1.00 59.22 81 TYR A CA 1
ATOM 601 C C . TYR A 1 81 ? 22.968 1.703 -5.074 1.00 59.22 81 TYR A C 1
ATOM 603 O O . TYR A 1 81 ? 24.154 1.965 -5.386 1.00 59.22 81 TYR A O 1
#

Foldseek 3Di:
DVVLVVVVVVLDDPPDDPVLVVLLLQVLPPVDPDDDDDDPDPVVVVNNVCSVVDDHDDPVSNVVVVVCCVPPNVVVDDDDD